Protein AF-A0AAP3UZB2-F1 (afdb_monomer_lite)

Secondary structure (DSSP, 8-state):
----------------PPP----EEEEE----TT--S-SEEEEEGGGEEEEEEEE-STT-EEEEEEETT-SS--EEEEESSHHHHHHHHHHHSTTS-SEEE-TTTEE-

Organism: NCBI:txid3031815

Foldseek 3Di:
DDDDDDDPDPPPPPDPDPPPDFQKAKEAEDDDPPDDADGIDIDGLVQWPDWDWDDDPDAKIWIFTDGPVGPGGDDIKIFRHDVLVVLVVQCSDRVRDNYDYCYVTMGD

Sequence (108 aa):
MRARLLLSGLLVAAWPGPAGAADPLLLEQALEAGTPGTSHLLLDRERISSVRVEKESGFEHRLAITFADEGKPRFTIRCIDPATTRALLDALRPGGPGVFQATGRCRF

pLDDT: mean 84.39, std 14.45, range [40.62, 96.88]

Radius of gyration: 23.04 Å; chains: 1; bounding box: 86×31×42 Å

Structure (mmCIF, N/CA/C/O backbone):
data_AF-A0AAP3UZB2-F1
#
_entry.id   AF-A0AAP3UZB2-F1
#
loop_
_atom_site.group_PDB
_atom_site.id
_atom_site.type_symbol
_atom_site.label_atom_id
_atom_site.label_alt_id
_atom_site.label_comp_id
_atom_site.label_asym_id
_atom_site.label_entity_id
_atom_site.label_seq_id
_atom_site.pdbx_PDB_ins_code
_atom_site.Cartn_x
_atom_site.Cartn_y
_atom_site.Cartn_z
_atom_site.occupancy
_atom_site.B_iso_or_equiv
_atom_site.auth_seq_id
_atom_site.auth_comp_id
_atom_site.auth_asym_id
_atom_site.auth_atom_id
_atom_site.pdbx_PDB_model_num
ATOM 1 N N . MET A 1 1 ? -67.028 -17.045 32.441 1.00 40.62 1 MET A N 1
ATOM 2 C CA . MET A 1 1 ? -66.425 -17.855 31.356 1.00 40.62 1 MET A CA 1
ATOM 3 C C . MET A 1 1 ? -65.537 -16.925 30.533 1.00 40.62 1 MET A C 1
ATOM 5 O O . MET A 1 1 ? -66.051 -15.998 29.939 1.00 40.62 1 MET A O 1
ATOM 9 N N . ARG A 1 2 ? -64.232 -16.857 30.830 1.00 52.38 2 ARG A N 1
ATOM 10 C CA . ARG A 1 2 ? -63.132 -17.411 30.011 1.00 52.38 2 ARG A CA 1
ATOM 11 C C . ARG A 1 2 ? -63.279 -17.151 28.503 1.00 52.38 2 ARG A C 1
ATOM 13 O O . ARG A 1 2 ? -63.936 -17.926 27.828 1.00 52.38 2 ARG A O 1
ATOM 20 N N . ALA A 1 3 ? -62.540 -16.168 27.994 1.00 45.75 3 ALA A N 1
ATOM 21 C CA . ALA A 1 3 ? -61.959 -16.221 26.653 1.00 45.75 3 ALA A CA 1
ATOM 22 C C . ALA A 1 3 ? -60.641 -15.427 26.653 1.00 45.75 3 ALA A C 1
ATOM 24 O O . ALA A 1 3 ? -60.610 -14.216 26.470 1.00 45.75 3 ALA A O 1
ATOM 25 N N . ARG A 1 4 ? -59.545 -16.137 26.954 1.00 59.91 4 ARG A N 1
ATOM 26 C CA . ARG A 1 4 ? -58.168 -15.705 26.685 1.00 59.91 4 ARG A CA 1
ATOM 27 C C . ARG A 1 4 ? -57.986 -15.715 25.166 1.00 59.91 4 ARG A C 1
ATOM 29 O O . ARG A 1 4 ? -58.011 -16.796 24.588 1.00 59.91 4 ARG A O 1
ATOM 36 N N . LEU A 1 5 ? -57.770 -14.562 24.540 1.00 55.84 5 LEU A N 1
ATOM 37 C CA . LEU A 1 5 ? -57.311 -14.485 23.152 1.00 55.84 5 LEU A CA 1
ATOM 38 C C . LEU A 1 5 ? -55.853 -14.014 23.128 1.00 55.84 5 LEU A C 1
ATOM 40 O O . LEU A 1 5 ? -55.525 -12.843 23.263 1.00 55.84 5 LEU A O 1
ATOM 44 N N . LEU A 1 6 ? -55.028 -15.058 23.105 1.00 58.09 6 LEU A N 1
ATOM 45 C CA . LEU A 1 6 ? -53.647 -15.234 22.664 1.00 58.09 6 LEU A CA 1
ATOM 46 C C . LEU A 1 6 ? -52.899 -13.995 22.137 1.00 58.09 6 LEU A C 1
ATOM 48 O O . LEU A 1 6 ? -53.204 -13.453 21.076 1.00 58.09 6 LEU A O 1
ATOM 52 N N . LEU A 1 7 ? -51.817 -13.667 22.855 1.00 56.44 7 LEU A N 1
ATOM 53 C CA . LEU A 1 7 ? -50.671 -12.906 22.367 1.00 56.44 7 LEU A CA 1
ATOM 54 C C . LEU A 1 7 ? -50.179 -13.499 21.039 1.00 56.44 7 LEU A C 1
ATOM 56 O O . LEU A 1 7 ? -49.617 -14.594 21.013 1.00 56.44 7 LEU A O 1
ATOM 60 N N . SER A 1 8 ? -50.336 -12.749 19.953 1.00 56.56 8 SER A N 1
ATOM 61 C CA . SER A 1 8 ? -49.620 -13.004 18.703 1.00 56.56 8 SER A CA 1
ATOM 62 C C . SER A 1 8 ? -48.259 -12.319 18.801 1.00 56.56 8 SER A C 1
ATOM 64 O O . SER A 1 8 ? -48.113 -11.141 18.484 1.00 56.56 8 SER A O 1
ATOM 66 N N . GLY A 1 9 ? -47.279 -13.042 19.345 1.00 55.09 9 GLY A N 1
ATOM 67 C CA . GLY A 1 9 ? -45.890 -12.602 19.401 1.00 55.09 9 GLY A CA 1
ATOM 68 C C . GLY A 1 9 ? -45.306 -12.527 17.994 1.00 55.09 9 GLY A C 1
ATOM 69 O O . GLY A 1 9 ? -45.012 -13.554 17.388 1.00 55.09 9 GLY A O 1
ATOM 70 N N . LEU A 1 10 ? -45.134 -11.309 17.482 1.00 63.50 10 LEU A N 1
ATOM 71 C CA . LEU A 1 10 ? -44.338 -11.047 16.289 1.00 63.50 10 LEU A CA 1
ATOM 72 C C . LEU A 1 10 ? -42.858 -11.188 16.681 1.00 63.50 10 LEU A C 1
ATOM 74 O O . LEU A 1 10 ? -42.221 -10.243 17.143 1.00 63.50 10 LEU A O 1
ATOM 78 N N . LEU A 1 11 ? -42.315 -12.398 16.550 1.00 62.56 11 LEU A N 1
ATOM 79 C CA . LEU A 1 11 ? -40.872 -12.622 16.552 1.00 62.56 11 LEU A CA 1
ATOM 80 C C . LEU A 1 11 ? -40.320 -12.022 15.256 1.00 62.56 11 LEU A C 1
ATOM 82 O O . LEU A 1 11 ? -40.237 -12.691 14.229 1.00 62.56 11 LEU A O 1
ATOM 86 N N . VAL A 1 12 ? -39.977 -10.734 15.302 1.00 64.12 12 VAL A N 1
ATOM 87 C CA . VAL A 1 12 ? -39.073 -10.129 14.324 1.00 64.12 12 VAL A CA 1
ATOM 88 C C . VAL A 1 12 ? -37.740 -10.836 14.525 1.00 64.12 12 VAL A C 1
ATOM 90 O O . VAL A 1 12 ? -36.986 -10.522 15.444 1.00 64.12 12 VAL A O 1
ATOM 93 N N . ALA A 1 13 ? -37.505 -11.869 13.720 1.00 62.19 13 ALA A N 1
ATOM 94 C CA . ALA A 1 13 ? -36.210 -12.501 13.612 1.00 62.19 13 ALA A CA 1
ATOM 95 C C . ALA A 1 13 ? -35.218 -11.397 13.243 1.00 62.19 13 ALA A C 1
ATOM 97 O O . ALA A 1 13 ? -35.259 -10.857 12.138 1.00 62.19 13 ALA A O 1
ATOM 98 N N . ALA A 1 14 ? -34.377 -11.014 14.201 1.00 63.53 14 ALA A N 1
ATOM 99 C CA . ALA A 1 14 ? -33.203 -10.212 13.935 1.00 63.53 14 ALA A CA 1
ATOM 100 C C . ALA A 1 14 ? -32.340 -11.043 12.987 1.00 63.53 14 ALA A C 1
ATOM 102 O O . ALA A 1 14 ? -31.629 -11.948 13.420 1.00 63.53 14 ALA A O 1
ATOM 103 N N . TRP A 1 15 ? -32.482 -10.810 11.680 1.00 57.09 15 TRP A N 1
ATOM 104 C CA . TRP A 1 15 ? -31.543 -11.349 10.716 1.00 57.09 15 TRP A CA 1
ATOM 105 C C . TRP A 1 15 ? -30.176 -10.807 11.126 1.00 57.09 15 TRP A C 1
ATOM 107 O O . TRP A 1 15 ? -30.020 -9.581 11.171 1.00 57.09 15 TRP A O 1
ATOM 117 N N . PRO A 1 16 ? -29.200 -11.668 11.468 1.00 60.09 16 PRO A N 1
ATOM 118 C CA . PRO A 1 16 ? -27.831 -11.207 11.527 1.00 60.09 16 PRO A CA 1
ATOM 119 C C . PRO A 1 16 ? -27.538 -10.704 10.116 1.00 60.09 16 PRO A C 1
ATOM 121 O O . PRO A 1 16 ? -27.533 -11.483 9.160 1.00 60.09 16 PRO A O 1
ATOM 124 N N . GLY A 1 17 ? -27.420 -9.382 9.970 1.00 58.44 17 GLY A N 1
ATOM 125 C CA . GLY A 1 17 ? -26.966 -8.783 8.723 1.00 58.44 17 GLY A CA 1
ATOM 126 C C . GLY A 1 17 ? -25.671 -9.474 8.297 1.00 58.44 17 GLY A C 1
ATOM 127 O O . GLY A 1 17 ? -24.959 -9.993 9.164 1.00 58.44 17 GLY A O 1
ATOM 128 N N . PRO A 1 18 ? -25.380 -9.542 6.988 1.00 57.84 18 PRO A N 1
ATOM 129 C CA . PRO A 1 18 ? -24.174 -10.198 6.514 1.00 57.84 18 PRO A CA 1
ATOM 130 C C . PRO A 1 18 ? -22.990 -9.625 7.292 1.00 57.84 18 PRO A C 1
ATOM 132 O O . PRO A 1 18 ? -22.741 -8.421 7.248 1.00 57.84 18 PRO A O 1
ATOM 135 N N . ALA A 1 19 ? -22.308 -10.481 8.058 1.00 60.84 19 ALA A N 1
ATOM 136 C CA . ALA A 1 19 ? -20.973 -10.159 8.524 1.00 60.84 19 ALA A CA 1
ATOM 137 C C . ALA A 1 19 ? -20.185 -9.783 7.264 1.00 60.84 19 ALA A C 1
ATOM 139 O O . ALA A 1 19 ? -20.240 -10.541 6.290 1.00 60.84 19 ALA A O 1
ATOM 140 N N . GLY A 1 20 ? -19.581 -8.589 7.248 1.00 60.19 20 GLY A N 1
ATOM 141 C CA . GLY A 1 20 ? -18.793 -8.105 6.115 1.00 60.19 20 GLY A CA 1
ATOM 142 C C . GLY A 1 20 ? -17.903 -9.233 5.608 1.00 60.19 20 GLY A C 1
ATOM 143 O O . GLY A 1 20 ? -17.255 -9.923 6.400 1.00 60.19 20 GLY A O 1
ATOM 144 N N . ALA A 1 21 ? -17.998 -9.537 4.314 1.00 67.31 21 ALA A N 1
ATOM 145 C CA . ALA A 1 21 ? -17.146 -10.560 3.741 1.00 67.31 21 ALA A CA 1
ATOM 146 C C . ALA A 1 21 ? -15.708 -10.065 3.891 1.00 67.31 21 ALA A C 1
ATOM 148 O O . ALA A 1 21 ? -15.415 -8.957 3.452 1.00 67.31 21 ALA A O 1
ATOM 149 N N . ALA A 1 22 ? -14.843 -10.878 4.504 1.00 80.88 22 ALA A N 1
ATOM 150 C CA . ALA A 1 22 ? -13.438 -10.530 4.662 1.00 80.88 22 ALA A CA 1
ATOM 151 C C . ALA A 1 22 ? -12.880 -10.029 3.321 1.00 80.88 22 ALA A C 1
ATOM 153 O O . ALA A 1 22 ? -13.010 -10.722 2.308 1.00 80.88 22 ALA A O 1
ATOM 154 N N . ASP A 1 23 ? -12.273 -8.840 3.327 1.00 90.44 23 ASP A N 1
ATOM 155 C CA . ASP A 1 23 ? -11.792 -8.160 2.120 1.00 90.44 23 ASP A CA 1
ATOM 156 C C . ASP A 1 23 ? -10.253 -8.098 2.100 1.00 90.44 23 ASP A C 1
ATOM 158 O O . ASP A 1 23 ? -9.651 -7.021 2.213 1.00 90.44 23 ASP A O 1
ATOM 162 N N . PRO A 1 24 ? -9.562 -9.254 2.007 1.00 94.38 24 PRO A N 1
ATOM 163 C CA . PRO A 1 24 ? -8.112 -9.280 2.045 1.00 94.38 24 PRO A CA 1
ATOM 164 C C . PRO A 1 24 ? -7.519 -8.610 0.802 1.00 94.38 24 PRO A C 1
ATOM 166 O O . PRO A 1 24 ? -8.059 -8.691 -0.305 1.00 94.38 24 PRO A O 1
ATOM 169 N N . LEU A 1 25 ? -6.373 -7.967 0.990 1.00 95.94 25 LEU A N 1
ATOM 170 C CA . LEU A 1 25 ? -5.467 -7.530 -0.064 1.00 95.94 25 LEU A CA 1
ATOM 171 C C . LEU A 1 25 ? -4.116 -8.202 0.158 1.00 95.94 25 LEU A C 1
ATOM 173 O O . LEU A 1 25 ? -3.471 -7.988 1.183 1.00 95.94 25 LEU A O 1
ATOM 177 N N . LEU A 1 26 ? -3.671 -8.977 -0.822 1.00 96.12 26 LEU A N 1
ATOM 178 C CA . LEU A 1 26 ? -2.337 -9.555 -0.856 1.00 96.12 26 LEU A CA 1
ATOM 179 C C . LEU A 1 26 ? -1.412 -8.668 -1.693 1.00 96.12 26 LEU A C 1
ATOM 181 O O . LEU A 1 26 ? -1.604 -8.514 -2.898 1.00 96.12 26 LEU A O 1
ATOM 185 N N . LEU A 1 27 ? -0.395 -8.091 -1.065 1.00 95.56 27 LEU A N 1
ATOM 186 C CA . LEU A 1 27 ? 0.713 -7.454 -1.765 1.00 95.56 27 LEU A CA 1
ATOM 187 C C . LEU A 1 27 ? 1.819 -8.478 -1.957 1.00 95.56 27 LEU A C 1
ATOM 189 O O . LEU A 1 27 ? 2.257 -9.085 -0.983 1.00 95.56 27 LEU A O 1
ATOM 193 N N . GLU A 1 28 ? 2.298 -8.632 -3.185 1.00 95.19 28 GLU A N 1
ATOM 194 C CA . GLU A 1 28 ? 3.359 -9.584 -3.520 1.00 95.19 28 GLU A CA 1
ATOM 195 C C . GLU A 1 28 ? 4.521 -8.869 -4.197 1.00 95.19 28 GLU A C 1
ATOM 197 O O . GLU A 1 28 ? 4.328 -7.996 -5.044 1.00 95.19 28 GLU A O 1
ATOM 202 N N . GLN A 1 29 ? 5.743 -9.245 -3.841 1.00 93.25 29 GLN A N 1
ATOM 203 C CA . GLN A 1 29 ? 6.947 -8.827 -4.541 1.00 93.25 29 GLN A CA 1
ATOM 204 C C . GLN A 1 29 ? 7.923 -9.994 -4.677 1.00 93.25 29 GLN A C 1
ATOM 206 O O . GLN A 1 29 ? 8.125 -10.783 -3.752 1.00 93.25 29 GLN A O 1
ATOM 211 N N . ALA A 1 30 ? 8.569 -10.083 -5.836 1.00 90.25 30 ALA A N 1
ATOM 212 C CA . ALA A 1 30 ? 9.711 -10.959 -6.014 1.00 90.25 30 ALA A CA 1
ATOM 213 C C . ALA A 1 30 ? 10.921 -10.364 -5.285 1.00 90.25 30 ALA A C 1
ATOM 215 O O . ALA A 1 30 ? 11.242 -9.187 -5.457 1.00 90.25 30 ALA A O 1
ATOM 216 N N . LEU A 1 31 ? 11.593 -11.194 -4.491 1.00 86.94 31 LEU A N 1
ATOM 217 C CA . LEU A 1 31 ? 12.883 -10.876 -3.891 1.00 86.94 31 LEU A CA 1
ATOM 218 C C . LEU A 1 31 ? 13.969 -11.627 -4.656 1.00 86.94 31 LEU A C 1
ATOM 220 O O . LEU A 1 31 ? 13.819 -12.816 -4.945 1.00 86.94 31 LEU A O 1
ATOM 224 N N . GLU A 1 32 ? 15.063 -10.945 -4.979 1.00 85.19 32 GLU A N 1
ATOM 225 C CA . GLU A 1 32 ? 16.229 -11.607 -5.556 1.00 85.19 32 GLU A CA 1
ATOM 226 C C . GLU A 1 32 ? 16.860 -12.568 -4.541 1.00 85.19 32 GLU A C 1
ATOM 228 O O . GLU A 1 32 ? 16.803 -12.352 -3.325 1.00 85.19 32 GLU A O 1
ATOM 233 N N . ALA A 1 33 ? 17.491 -13.633 -5.039 1.00 82.75 33 ALA A N 1
ATOM 234 C CA . ALA A 1 33 ? 18.151 -14.618 -4.193 1.00 82.75 33 ALA A CA 1
ATOM 235 C C . ALA A 1 33 ? 19.197 -13.947 -3.285 1.00 82.75 33 ALA A C 1
ATOM 237 O O . ALA A 1 33 ? 20.069 -13.218 -3.750 1.00 82.75 33 ALA A O 1
ATOM 238 N N . GLY A 1 34 ? 19.102 -14.198 -1.977 1.00 82.69 34 GLY A N 1
ATOM 239 C CA . GLY A 1 34 ? 19.991 -13.597 -0.979 1.00 82.69 34 GLY A CA 1
ATOM 240 C C . GLY A 1 34 ? 19.599 -12.187 -0.526 1.00 82.69 34 GLY A C 1
ATOM 241 O O . GLY A 1 34 ? 20.260 -11.650 0.360 1.00 82.69 34 GLY A O 1
ATOM 242 N N . THR A 1 35 ? 18.522 -11.601 -1.060 1.00 81.19 35 THR A N 1
ATOM 243 C CA . THR A 1 35 ? 17.996 -10.320 -0.571 1.00 81.19 35 THR A CA 1
ATOM 244 C C . THR A 1 35 ? 17.115 -10.549 0.659 1.00 81.19 35 THR A C 1
ATOM 246 O O . THR A 1 35 ? 16.074 -11.203 0.545 1.00 81.19 35 THR A O 1
ATOM 249 N N . PRO A 1 36 ? 17.479 -10.026 1.844 1.00 80.62 36 PRO A N 1
ATOM 250 C CA . PRO A 1 36 ? 16.589 -10.052 2.995 1.00 80.62 36 PRO A CA 1
ATOM 251 C C . PRO A 1 36 ? 15.403 -9.106 2.760 1.00 80.62 36 PRO A C 1
ATOM 253 O O . PRO A 1 36 ? 15.584 -7.970 2.325 1.00 80.62 36 PRO A O 1
ATOM 256 N N . GLY A 1 37 ? 14.188 -9.553 3.075 1.00 81.25 37 GLY A N 1
ATOM 257 C CA . GLY A 1 37 ? 12.989 -8.728 2.937 1.00 81.25 37 GLY A CA 1
ATOM 258 C C . GLY A 1 37 ? 11.692 -9.514 3.085 1.00 81.25 37 GLY A C 1
ATOM 259 O O . GLY A 1 37 ? 11.699 -10.729 3.293 1.00 81.25 37 GLY A O 1
ATOM 260 N N . THR A 1 38 ? 10.574 -8.805 2.953 1.00 83.19 38 THR A N 1
ATOM 261 C CA . THR A 1 38 ? 9.226 -9.374 3.021 1.00 83.19 38 THR A CA 1
ATOM 262 C C . THR A 1 38 ? 8.698 -9.597 1.605 1.00 83.19 38 THR A C 1
ATOM 264 O O . THR A 1 38 ? 8.448 -8.639 0.881 1.00 83.19 38 THR A O 1
ATOM 267 N N . SER A 1 39 ? 8.512 -10.850 1.184 1.00 89.19 39 SER A N 1
ATOM 268 C CA . SER A 1 39 ? 8.014 -11.153 -0.170 1.00 89.19 39 SER A CA 1
ATOM 269 C C . SER A 1 39 ? 6.514 -10.917 -0.331 1.00 89.19 39 SER A C 1
ATOM 271 O O . SER A 1 39 ? 6.035 -10.721 -1.444 1.00 89.19 39 SER A O 1
ATOM 273 N N . HIS A 1 40 ? 5.761 -10.929 0.769 1.00 91.69 40 HIS A N 1
ATOM 274 C CA . HIS A 1 40 ? 4.316 -10.772 0.742 1.00 91.69 40 HIS A CA 1
ATOM 275 C C . HIS A 1 40 ? 3.785 -10.093 2.003 1.00 91.69 40 HIS A C 1
ATOM 277 O O . HIS A 1 40 ? 4.292 -10.306 3.102 1.00 91.69 40 HIS A O 1
ATOM 283 N N . LEU A 1 41 ? 2.732 -9.299 1.846 1.00 91.62 41 LEU A N 1
ATOM 284 C CA . LEU A 1 41 ? 2.023 -8.652 2.942 1.00 91.62 41 LEU A CA 1
ATOM 285 C C . LEU A 1 41 ? 0.524 -8.830 2.723 1.00 91.62 41 LEU A C 1
ATOM 287 O O . LEU A 1 41 ? -0.014 -8.389 1.712 1.00 91.62 41 LEU A O 1
ATOM 291 N N . LEU A 1 42 ? -0.144 -9.480 3.672 1.00 93.06 42 LEU A N 1
ATOM 292 C CA . LEU A 1 42 ? -1.593 -9.645 3.657 1.00 93.06 42 LEU A CA 1
ATOM 293 C C . LEU A 1 42 ? -2.225 -8.578 4.553 1.00 93.06 42 LEU A C 1
ATOM 295 O O . LEU A 1 42 ? -1.941 -8.522 5.750 1.00 93.06 42 LEU A O 1
ATOM 299 N N . LEU A 1 43 ? -3.070 -7.732 3.971 1.00 92.38 43 LEU A N 1
ATOM 300 C CA . LEU A 1 43 ? -3.798 -6.675 4.665 1.00 92.38 43 LEU A CA 1
ATOM 301 C C . LEU A 1 43 ? -5.285 -7.005 4.700 1.00 92.38 43 LEU A C 1
ATOM 303 O O . LEU A 1 43 ? -5.862 -7.398 3.690 1.00 92.38 43 LEU A O 1
ATOM 307 N N . ASP A 1 44 ? -5.914 -6.784 5.845 1.00 92.06 44 ASP A N 1
ATOM 308 C CA . ASP A 1 44 ? -7.369 -6.757 5.954 1.00 92.06 44 ASP A CA 1
ATOM 309 C C . ASP A 1 44 ? -7.856 -5.327 5.690 1.00 92.06 44 ASP A C 1
ATOM 311 O O . ASP A 1 44 ? -7.602 -4.424 6.497 1.00 92.06 44 ASP A O 1
ATOM 315 N N . ARG A 1 45 ? -8.508 -5.099 4.541 1.00 93.50 45 ARG A N 1
ATOM 316 C CA . ARG A 1 45 ? -8.932 -3.751 4.132 1.00 93.50 45 ARG A CA 1
ATOM 317 C C . ARG A 1 45 ? -10.048 -3.193 4.995 1.00 93.50 45 ARG A C 1
ATOM 319 O O . ARG A 1 45 ? -10.072 -1.983 5.209 1.00 93.50 45 ARG A O 1
ATOM 326 N N . GLU A 1 46 ? -10.913 -4.041 5.547 1.00 91.81 46 GLU A N 1
ATOM 327 C CA . GLU A 1 46 ? -12.011 -3.588 6.409 1.00 91.81 46 GLU A CA 1
ATOM 328 C C . GLU A 1 46 ? -11.495 -2.961 7.708 1.00 91.81 46 GLU A C 1
ATOM 330 O O . GLU A 1 46 ? -12.161 -2.128 8.324 1.00 91.81 46 GLU A O 1
ATOM 335 N N . ARG A 1 47 ? -10.272 -3.317 8.108 1.00 90.81 47 ARG A N 1
ATOM 336 C CA . ARG A 1 47 ? -9.632 -2.777 9.305 1.00 90.81 47 ARG A CA 1
ATOM 337 C C . ARG A 1 47 ? -8.862 -1.490 9.054 1.00 90.81 47 ARG A C 1
ATOM 339 O O . ARG A 1 47 ? -8.433 -0.872 10.026 1.00 90.81 47 ARG A O 1
ATOM 346 N N . ILE A 1 48 ? -8.633 -1.080 7.807 1.00 92.69 48 ILE A N 1
ATOM 347 C CA . ILE A 1 48 ? -7.857 0.131 7.509 1.00 92.69 48 ILE A CA 1
ATOM 348 C C . ILE A 1 48 ? -8.681 1.358 7.904 1.00 92.69 48 ILE A C 1
ATOM 350 O O . ILE A 1 48 ? -9.745 1.616 7.351 1.00 92.69 48 ILE A O 1
ATOM 354 N N . SER A 1 49 ? -8.165 2.154 8.841 1.00 92.94 49 SER A N 1
ATOM 355 C CA . SER A 1 49 ? -8.802 3.407 9.257 1.00 92.94 49 SER A CA 1
ATOM 356 C C . SER A 1 49 ? -8.360 4.588 8.405 1.00 92.94 49 SER A C 1
ATOM 358 O O . SER A 1 49 ? -9.153 5.480 8.110 1.00 92.94 49 SER A O 1
ATOM 360 N N . SER A 1 50 ? -7.087 4.620 8.002 1.00 93.00 50 SER A N 1
ATOM 361 C CA . SER A 1 50 ? -6.569 5.672 7.132 1.00 93.00 50 SER A CA 1
ATOM 362 C C . SER A 1 50 ? -5.313 5.249 6.380 1.00 93.00 50 SER A C 1
ATOM 364 O O . SER A 1 50 ? -4.511 4.440 6.851 1.00 93.00 50 SER A O 1
ATOM 366 N N . VAL A 1 51 ? -5.127 5.863 5.211 1.00 95.12 51 VAL A N 1
ATOM 367 C CA . VAL A 1 51 ? -3.899 5.789 4.418 1.00 95.12 51 VAL A CA 1
ATOM 368 C C . VAL A 1 51 ? -3.436 7.214 4.153 1.00 95.12 51 VAL A C 1
ATOM 370 O O . VAL A 1 51 ? -4.160 8.007 3.550 1.00 95.12 51 VAL A O 1
ATOM 373 N N . ARG A 1 52 ? -2.232 7.558 4.610 1.00 95.12 52 ARG A N 1
ATOM 374 C CA . ARG A 1 52 ? -1.598 8.849 4.325 1.00 95.12 52 ARG A CA 1
ATOM 375 C C . ARG A 1 52 ? -0.518 8.657 3.277 1.00 95.12 52 ARG A C 1
ATOM 377 O O . ARG A 1 52 ? 0.313 7.771 3.423 1.00 95.12 52 ARG A O 1
ATOM 384 N N . VAL A 1 53 ? -0.503 9.514 2.262 1.00 95.38 53 VAL A N 1
ATOM 385 C CA . VAL A 1 53 ? 0.550 9.527 1.243 1.00 95.38 53 VAL A CA 1
ATOM 386 C C . VAL A 1 53 ? 1.398 10.772 1.413 1.00 95.38 53 VAL A C 1
ATOM 388 O O . VAL A 1 53 ? 0.882 11.888 1.428 1.00 95.38 53 VAL A O 1
ATOM 391 N N . GLU A 1 54 ? 2.701 10.574 1.520 1.00 94.56 54 GLU A N 1
ATOM 392 C CA . GLU A 1 54 ? 3.697 11.630 1.602 1.00 94.56 54 GLU A CA 1
ATOM 393 C C . GLU A 1 54 ? 4.659 11.475 0.429 1.00 94.56 54 GLU A C 1
ATOM 395 O O . GLU A 1 54 ? 5.206 10.399 0.193 1.00 94.56 54 GLU A O 1
ATOM 400 N N . LYS A 1 55 ? 4.850 12.547 -0.336 1.00 91.31 55 LYS A N 1
ATOM 401 C CA . LYS A 1 55 ? 5.864 12.569 -1.387 1.00 91.31 55 LYS A CA 1
ATOM 402 C C . LYS A 1 55 ? 7.246 12.658 -0.734 1.00 91.31 55 LYS A C 1
ATOM 404 O O . LYS A 1 55 ? 7.480 13.553 0.077 1.00 91.31 55 LYS A O 1
ATOM 409 N N . GLU A 1 56 ? 8.145 11.75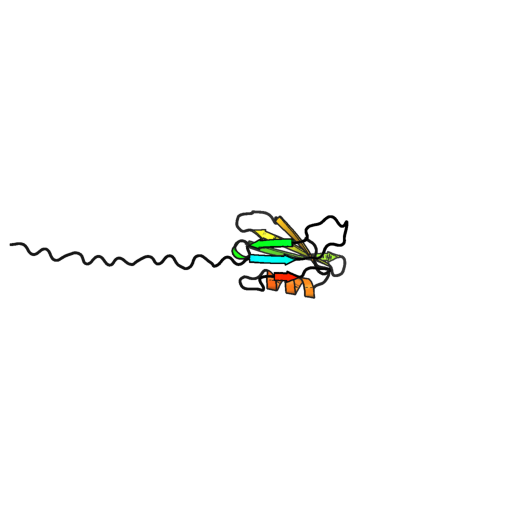1 -1.098 1.00 90.81 56 GLU A N 1
ATOM 410 C CA . GLU A 1 56 ? 9.551 11.791 -0.690 1.00 90.81 56 GLU A CA 1
ATOM 411 C C . GLU A 1 56 ? 10.402 12.506 -1.761 1.00 90.81 56 GLU A C 1
ATOM 413 O O . GLU A 1 56 ? 9.884 13.164 -2.669 1.00 90.81 56 GLU A O 1
ATOM 418 N N . SER A 1 57 ? 11.731 12.447 -1.647 1.00 82.38 57 SER A N 1
ATOM 419 C CA . SER A 1 57 ? 12.618 13.045 -2.646 1.00 82.38 57 SER A CA 1
ATOM 420 C C . SER A 1 57 ? 12.460 12.369 -4.012 1.00 82.38 57 SER A C 1
ATOM 422 O O . SER A 1 57 ? 12.379 11.147 -4.115 1.00 82.38 57 SER A O 1
ATOM 424 N N . GLY A 1 58 ? 12.465 13.170 -5.081 1.00 85.56 58 GLY A N 1
ATOM 425 C CA . GLY A 1 58 ? 12.287 12.679 -6.448 1.00 85.56 58 GLY A CA 1
ATOM 426 C C . GLY A 1 58 ? 10.837 12.288 -6.755 1.00 85.56 58 GLY A C 1
ATOM 427 O O . GLY A 1 58 ? 9.920 13.102 -6.597 1.00 85.56 58 GLY A O 1
ATOM 428 N N . PHE A 1 59 ? 10.650 11.064 -7.254 1.00 87.44 59 PHE A N 1
ATOM 429 C CA . PHE A 1 59 ? 9.348 10.504 -7.642 1.00 87.44 59 PHE A CA 1
ATOM 430 C C . PHE A 1 59 ? 8.778 9.518 -6.617 1.00 87.44 59 PHE A C 1
ATOM 432 O O . PHE A 1 59 ? 7.632 9.089 -6.767 1.00 87.44 59 PHE A O 1
ATOM 439 N N . GLU A 1 60 ? 9.540 9.194 -5.570 1.00 92.12 60 GLU A N 1
ATOM 440 C CA . GLU A 1 60 ? 9.118 8.239 -4.554 1.00 92.12 60 GLU A CA 1
ATOM 441 C C . GLU A 1 60 ? 7.993 8.802 -3.679 1.00 92.12 60 GLU A C 1
ATOM 443 O O . GLU A 1 60 ? 7.939 9.995 -3.363 1.00 92.12 60 GLU A O 1
ATOM 448 N N . HIS A 1 61 ? 7.081 7.922 -3.281 1.00 94.75 61 HIS A N 1
ATOM 449 C CA . HIS A 1 61 ? 5.996 8.230 -2.360 1.00 94.75 61 HIS A CA 1
ATOM 450 C C . HIS A 1 61 ? 5.968 7.198 -1.245 1.00 94.75 61 HIS A C 1
ATOM 452 O O . HIS A 1 61 ? 6.094 5.996 -1.480 1.00 94.75 61 HIS A O 1
ATOM 458 N N . ARG A 1 62 ? 5.747 7.677 -0.029 1.00 95.81 62 ARG A N 1
ATOM 459 C CA . ARG A 1 62 ? 5.580 6.873 1.169 1.00 95.81 62 ARG A CA 1
ATOM 460 C C . ARG A 1 62 ? 4.107 6.835 1.553 1.00 95.81 62 ARG A C 1
ATOM 462 O O . ARG A 1 62 ? 3.507 7.874 1.809 1.00 95.81 62 ARG A O 1
ATOM 469 N N . LEU A 1 63 ? 3.536 5.641 1.620 1.00 95.88 63 LEU A N 1
ATOM 470 C CA . LEU A 1 63 ? 2.189 5.383 2.105 1.00 95.88 63 LEU A CA 1
ATOM 471 C C . LEU A 1 63 ? 2.276 4.856 3.535 1.00 95.88 63 LEU A C 1
ATOM 473 O O . LEU A 1 63 ? 2.913 3.835 3.770 1.00 95.88 63 LEU A O 1
ATOM 477 N N . ALA A 1 64 ? 1.637 5.537 4.477 1.00 95.06 64 ALA A N 1
ATOM 478 C CA . ALA A 1 64 ? 1.515 5.112 5.864 1.00 95.06 64 ALA A CA 1
ATOM 479 C C . ALA A 1 64 ? 0.082 4.632 6.124 1.00 95.06 64 ALA A C 1
ATOM 481 O O . ALA A 1 64 ? -0.868 5.407 5.982 1.00 95.06 64 ALA A O 1
ATOM 482 N N . ILE A 1 65 ? -0.066 3.360 6.492 1.00 94.12 65 ILE A N 1
ATOM 483 C CA . ILE A 1 65 ? -1.353 2.698 6.731 1.00 94.12 65 ILE A CA 1
ATOM 484 C C . ILE A 1 65 ? -1.578 2.579 8.238 1.00 94.12 65 ILE A C 1
ATOM 486 O O . ILE A 1 65 ? -0.705 2.113 8.979 1.00 94.12 65 ILE A O 1
ATOM 490 N N . THR A 1 66 ? -2.759 3.003 8.680 1.00 93.50 66 THR A N 1
ATOM 491 C CA . THR A 1 66 ? -3.223 2.905 10.070 1.00 93.50 66 THR A CA 1
ATOM 492 C C . THR A 1 66 ? -4.468 2.025 10.115 1.00 93.50 66 THR A C 1
ATOM 494 O O . THR A 1 66 ? -5.353 2.181 9.272 1.00 93.50 66 THR A O 1
ATOM 497 N N . PHE A 1 67 ? -4.541 1.115 11.087 1.00 90.81 67 PHE A N 1
ATOM 498 C CA . PHE A 1 67 ? -5.707 0.259 11.316 1.00 90.81 67 PHE A CA 1
ATOM 499 C C . PHE A 1 67 ? -6.638 0.840 12.389 1.00 90.81 67 PHE A C 1
ATOM 501 O O . PHE A 1 67 ? -6.244 1.705 13.166 1.00 90.81 67 PHE A O 1
ATOM 508 N N . ALA A 1 68 ? -7.903 0.426 12.405 1.00 87.25 68 ALA A N 1
ATOM 509 C CA . ALA A 1 68 ? -8.948 0.978 13.270 1.00 87.25 68 ALA A CA 1
ATOM 510 C C . ALA A 1 68 ? -8.710 0.727 14.764 1.00 87.25 68 ALA A C 1
ATOM 512 O O . ALA A 1 68 ? -9.080 1.556 15.592 1.00 87.25 68 ALA A O 1
ATOM 513 N N . ASP A 1 69 ? -8.059 -0.379 15.111 1.00 85.62 69 ASP A N 1
ATOM 514 C CA . ASP A 1 69 ? -7.673 -0.719 16.480 1.00 85.62 69 ASP A CA 1
ATOM 515 C C . ASP A 1 69 ? -6.319 -0.121 16.896 1.00 85.62 69 ASP A C 1
ATOM 517 O O . ASP A 1 69 ? -5.860 -0.324 18.021 1.00 85.62 69 ASP A O 1
ATOM 521 N N . GLU A 1 70 ? -5.679 0.650 16.013 1.00 74.38 70 GLU A N 1
ATOM 522 C CA . GLU A 1 70 ? -4.324 1.152 16.200 1.00 74.38 70 GLU A CA 1
ATOM 523 C C . GLU A 1 70 ? -4.278 2.686 16.113 1.00 74.38 70 GLU A C 1
ATOM 525 O O . GLU A 1 70 ? -4.668 3.304 15.131 1.00 74.38 70 GLU A O 1
ATOM 530 N N . GLY A 1 71 ? -3.748 3.340 17.151 1.00 63.09 71 GLY A N 1
ATOM 531 C CA . GLY A 1 71 ? -3.648 4.808 17.198 1.00 63.09 71 GLY A CA 1
ATOM 532 C C . GLY A 1 71 ? -2.468 5.412 16.421 1.00 63.09 71 GLY A C 1
ATOM 533 O O . GLY A 1 71 ? -2.249 6.621 16.49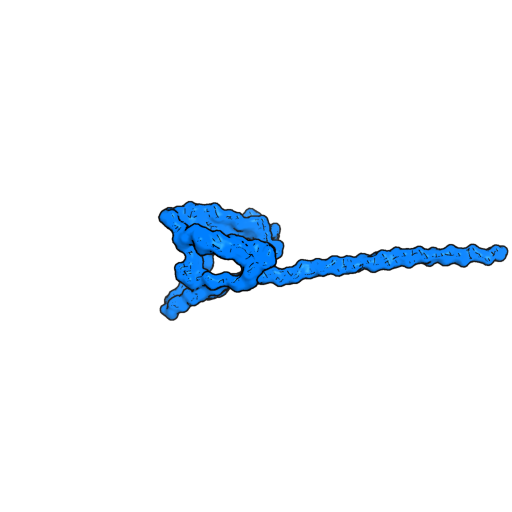9 1.00 63.09 71 GLY A O 1
ATOM 534 N N . LYS A 1 72 ? -1.648 4.598 15.741 1.00 71.56 72 LYS A N 1
ATOM 535 C CA . LYS A 1 72 ? -0.448 5.032 14.999 1.00 71.56 72 LYS A CA 1
ATOM 536 C C . LYS A 1 72 ? -0.280 4.203 13.720 1.00 71.56 72 LYS A 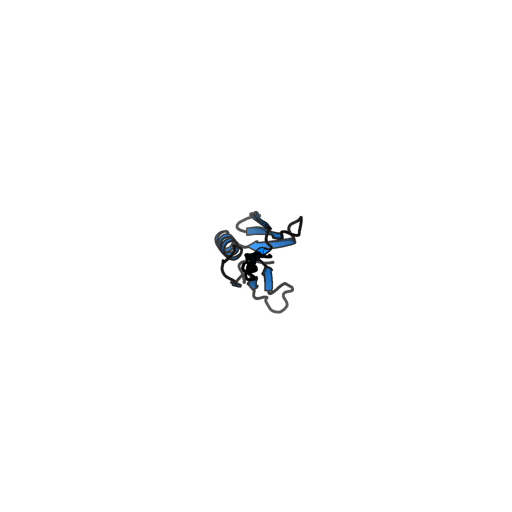C 1
ATOM 538 O O . LYS A 1 72 ? -0.640 3.028 13.744 1.00 71.56 72 LYS A O 1
ATOM 543 N N . PRO A 1 73 ? 0.318 4.762 12.649 1.00 70.69 73 PRO A N 1
ATOM 544 C CA . PRO A 1 73 ? 0.595 3.997 11.439 1.00 70.69 73 PRO A CA 1
ATOM 545 C C . PRO A 1 73 ? 1.513 2.817 11.745 1.00 70.69 73 PRO A C 1
ATOM 547 O O . PRO A 1 73 ? 2.541 2.997 12.405 1.00 70.69 73 PRO A O 1
ATOM 550 N N . ARG A 1 74 ? 1.163 1.627 11.253 1.00 76.88 74 ARG A N 1
ATOM 551 C CA . ARG A 1 74 ? 1.970 0.416 11.459 1.00 76.88 74 ARG A CA 1
ATOM 552 C C . ARG A 1 74 ? 2.716 -0.055 10.237 1.00 76.88 74 ARG A C 1
ATOM 554 O O . ARG A 1 74 ? 3.787 -0.634 10.382 1.00 76.88 74 ARG A O 1
ATOM 561 N N . PHE A 1 75 ? 2.191 0.230 9.054 1.00 86.00 75 PHE A N 1
ATOM 562 C CA . PHE A 1 75 ? 2.799 -0.232 7.818 1.00 86.00 75 PHE A CA 1
ATOM 563 C C . PHE A 1 75 ? 3.146 0.950 6.944 1.00 86.00 75 PHE A C 1
ATOM 565 O O . PHE A 1 75 ? 2.343 1.861 6.742 1.00 86.00 75 PHE A O 1
ATOM 572 N N . THR A 1 76 ? 4.380 0.934 6.461 1.00 91.00 76 THR A N 1
ATOM 573 C CA . THR A 1 76 ? 4.890 1.938 5.546 1.00 91.00 76 THR A CA 1
ATOM 574 C C . THR A 1 76 ? 5.262 1.247 4.254 1.00 91.00 76 THR A C 1
ATOM 576 O O . THR A 1 76 ? 6.120 0.374 4.253 1.00 91.00 76 THR A O 1
ATOM 579 N N . ILE A 1 77 ? 4.644 1.665 3.159 1.00 93.88 77 ILE A N 1
ATOM 580 C CA . ILE A 1 77 ? 4.947 1.171 1.821 1.00 93.88 77 ILE A CA 1
ATOM 581 C C . ILE A 1 77 ? 5.585 2.317 1.052 1.00 93.88 77 ILE A C 1
ATOM 583 O O . ILE A 1 77 ? 5.046 3.421 1.031 1.00 93.88 77 ILE A O 1
ATOM 587 N N . ARG A 1 78 ? 6.733 2.088 0.421 1.00 94.44 78 ARG A N 1
ATOM 588 C CA . ARG A 1 78 ? 7.353 3.081 -0.465 1.00 94.44 78 ARG A CA 1
ATOM 589 C C . ARG A 1 78 ? 7.178 2.647 -1.902 1.00 94.44 78 ARG A C 1
ATOM 591 O O . ARG A 1 78 ? 7.558 1.530 -2.233 1.00 94.44 78 ARG A O 1
ATOM 598 N N . CYS A 1 79 ? 6.649 3.521 -2.742 1.00 95.19 79 CYS A N 1
ATOM 599 C CA . CYS A 1 79 ? 6.456 3.274 -4.164 1.00 95.19 79 CYS A CA 1
ATOM 600 C C . CYS A 1 79 ? 7.296 4.244 -4.993 1.00 95.19 79 CYS A C 1
ATOM 602 O O . CYS A 1 79 ? 7.468 5.402 -4.614 1.00 95.19 79 CYS A O 1
ATOM 604 N N . ILE A 1 80 ? 7.816 3.765 -6.121 1.00 94.81 80 ILE A N 1
ATOM 605 C CA . ILE A 1 80 ? 8.839 4.477 -6.904 1.00 94.81 80 ILE A CA 1
ATOM 606 C C . ILE A 1 80 ? 8.297 5.667 -7.704 1.00 94.81 80 ILE A C 1
ATOM 608 O O . ILE A 1 80 ? 9.063 6.540 -8.107 1.00 94.81 80 ILE A O 1
ATOM 612 N N . ASP A 1 81 ? 6.985 5.700 -7.954 1.00 93.50 81 ASP A N 1
ATOM 613 C CA . ASP A 1 81 ? 6.367 6.686 -8.834 1.00 93.50 81 ASP A CA 1
ATOM 614 C C . ASP A 1 81 ? 4.884 6.973 -8.483 1.00 93.50 81 ASP A C 1
ATOM 616 O O . ASP A 1 81 ? 4.222 6.184 -7.788 1.00 93.50 81 ASP A O 1
ATOM 620 N N . PRO A 1 82 ? 4.319 8.097 -8.972 1.00 93.88 82 PRO A N 1
ATOM 621 C CA . PRO A 1 82 ? 2.928 8.470 -8.707 1.00 93.88 82 PRO A CA 1
ATOM 622 C C . PRO A 1 82 ? 1.874 7.520 -9.294 1.00 93.88 82 PRO A C 1
ATOM 624 O O . PRO A 1 82 ? 0.796 7.381 -8.716 1.00 93.88 82 PRO A O 1
ATOM 627 N N . ALA A 1 83 ? 2.126 6.900 -10.449 1.00 95.62 83 ALA A N 1
ATOM 628 C CA . ALA A 1 83 ? 1.168 6.004 -11.097 1.00 95.62 83 ALA A CA 1
ATOM 629 C C . ALA A 1 83 ? 1.037 4.696 -10.310 1.00 95.62 83 ALA A C 1
ATOM 631 O O . ALA A 1 83 ? -0.074 4.252 -10.023 1.00 95.62 83 ALA A O 1
ATOM 632 N N . THR A 1 84 ? 2.163 4.137 -9.871 1.00 95.62 84 THR A N 1
ATOM 633 C CA . THR A 1 84 ? 2.193 3.000 -8.951 1.00 95.62 84 THR A CA 1
ATOM 634 C C . THR A 1 84 ? 1.509 3.330 -7.627 1.00 95.62 84 THR A C 1
ATOM 636 O O . THR A 1 84 ? 0.700 2.538 -7.147 1.00 95.62 84 THR A O 1
ATOM 639 N N . THR A 1 85 ? 1.764 4.515 -7.070 1.00 96.12 85 THR A N 1
ATOM 640 C CA . THR A 1 85 ? 1.121 4.968 -5.826 1.00 96.12 85 THR A CA 1
ATOM 641 C C . THR A 1 85 ? -0.402 5.015 -5.954 1.00 96.12 85 THR A C 1
ATOM 643 O O . THR A 1 85 ? -1.108 4.537 -5.069 1.00 96.12 85 THR A O 1
ATOM 646 N N . ARG A 1 86 ? -0.927 5.542 -7.068 1.00 96.25 86 ARG A N 1
ATOM 647 C CA . ARG A 1 86 ? -2.375 5.560 -7.342 1.00 96.25 86 ARG A CA 1
ATOM 648 C C . ARG A 1 86 ? -2.950 4.154 -7.470 1.00 96.25 86 ARG A C 1
ATOM 650 O O . ARG A 1 86 ? -3.955 3.868 -6.836 1.00 96.25 86 ARG A O 1
ATOM 657 N N . ALA A 1 87 ? -2.279 3.274 -8.212 1.00 96.69 87 ALA A N 1
ATOM 658 C CA . ALA A 1 87 ? -2.721 1.891 -8.366 1.00 96.69 87 ALA A CA 1
ATOM 659 C C . ALA A 1 87 ? -2.777 1.147 -7.019 1.00 96.69 87 ALA A C 1
ATOM 661 O O . ALA A 1 87 ? -3.707 0.383 -6.775 1.00 96.69 87 ALA A O 1
ATOM 662 N N . LEU A 1 88 ? -1.814 1.397 -6.126 1.00 96.88 88 LEU A N 1
ATOM 663 C CA . LEU A 1 88 ? -1.838 0.837 -4.777 1.00 96.88 88 LEU A CA 1
ATOM 664 C 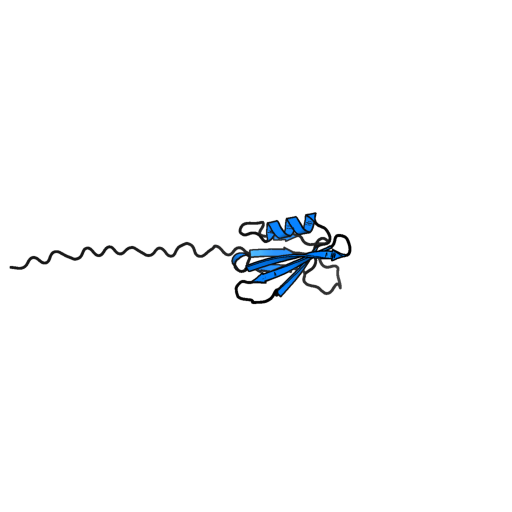C . LEU A 1 88 ? -2.981 1.423 -3.933 1.00 96.88 88 LEU A C 1
ATOM 666 O O . LEU A 1 88 ? -3.655 0.679 -3.227 1.00 96.88 88 LEU A O 1
ATOM 670 N N . LEU A 1 89 ? -3.244 2.731 -4.020 1.00 96.62 89 LEU A N 1
ATOM 671 C CA . LEU A 1 89 ? -4.404 3.337 -3.353 1.00 96.62 89 LEU A CA 1
ATOM 672 C C . LEU A 1 89 ? -5.726 2.735 -3.839 1.00 96.62 89 LEU A C 1
ATOM 674 O O . LEU A 1 89 ? -6.618 2.516 -3.027 1.00 96.62 89 LEU A O 1
ATOM 678 N N . ASP A 1 90 ? -5.848 2.451 -5.136 1.00 96.62 90 ASP A N 1
ATOM 679 C CA . ASP A 1 90 ? -7.032 1.802 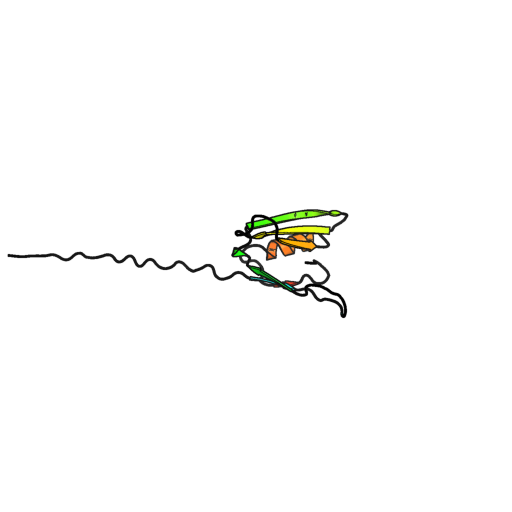-5.698 1.00 96.62 90 ASP A CA 1
ATOM 680 C C . ASP A 1 90 ? -7.183 0.360 -5.188 1.00 96.62 90 ASP A C 1
ATOM 682 O O . ASP A 1 90 ? -8.297 -0.060 -4.881 1.00 96.62 90 ASP A O 1
ATOM 686 N N . ALA A 1 91 ? -6.077 -0.373 -5.021 1.00 96.75 91 ALA A N 1
ATOM 687 C CA . ALA A 1 91 ? -6.078 -1.702 -4.405 1.00 96.75 91 ALA A CA 1
ATOM 688 C C . ALA A 1 91 ? -6.472 -1.675 -2.920 1.00 96.75 91 ALA A C 1
ATOM 690 O O . ALA A 1 91 ? -7.181 -2.561 -2.456 1.00 96.75 91 ALA A O 1
ATOM 691 N N . LEU A 1 92 ? -6.061 -0.641 -2.181 1.00 95.81 92 LEU A N 1
ATOM 692 C CA . LEU A 1 92 ? -6.377 -0.474 -0.758 1.00 95.81 92 LEU A CA 1
ATOM 693 C C . LEU A 1 92 ? -7.837 -0.079 -0.490 1.00 95.81 92 LEU A C 1
ATOM 695 O O . LEU A 1 92 ? -8.278 -0.154 0.656 1.00 95.81 92 LEU A O 1
ATOM 699 N N . ARG A 1 93 ? -8.595 0.354 -1.506 1.00 93.94 93 ARG A N 1
ATOM 700 C CA . ARG A 1 93 ? -10.017 0.680 -1.334 1.00 93.94 93 ARG A CA 1
ATOM 701 C C . ARG A 1 93 ? -10.842 -0.585 -1.054 1.00 93.94 93 ARG A C 1
ATOM 703 O O . ARG A 1 93 ? -10.538 -1.639 -1.625 1.00 93.94 93 ARG A O 1
ATOM 710 N N . PRO A 1 94 ? -11.917 -0.477 -0.250 1.00 91.62 94 PRO A N 1
ATOM 711 C CA . PRO A 1 94 ? -12.884 -1.560 -0.095 1.00 91.62 94 PRO A CA 1
ATOM 712 C C . PRO A 1 94 ? -13.391 -2.041 -1.459 1.00 91.62 94 PRO A C 1
ATOM 714 O O . PRO A 1 94 ? -13.765 -1.221 -2.304 1.00 91.62 94 PRO A O 1
ATOM 717 N N . GLY A 1 95 ? -13.355 -3.352 -1.697 1.00 90.38 95 GLY A N 1
ATOM 718 C CA . GLY A 1 95 ? -13.773 -3.962 -2.965 1.00 90.38 95 GLY A CA 1
ATOM 719 C C . GLY A 1 95 ? -12.840 -3.714 -4.161 1.00 90.38 95 GLY A C 1
ATOM 720 O O . GLY A 1 95 ? -13.173 -4.090 -5.284 1.00 90.38 95 GLY A O 1
ATOM 721 N N . GLY A 1 96 ? -11.672 -3.096 -3.954 1.00 93.12 96 GLY A N 1
ATOM 722 C CA . GLY A 1 96 ? -10.573 -3.078 -4.925 1.00 93.12 96 GLY A CA 1
ATOM 723 C C . GLY A 1 96 ? -9.992 -4.476 -5.221 1.00 93.12 96 GLY A C 1
ATOM 724 O O . GLY A 1 96 ? -10.434 -5.470 -4.639 1.00 93.12 96 GLY A O 1
ATOM 725 N N . PRO A 1 97 ? -8.993 -4.582 -6.116 1.00 95.19 97 PRO A N 1
ATOM 726 C CA . PRO A 1 97 ? -8.312 -5.845 -6.404 1.00 95.19 97 PRO A CA 1
ATOM 727 C C . PRO A 1 97 ? -7.780 -6.547 -5.146 1.00 95.19 97 PRO A C 1
ATOM 729 O O . PRO A 1 97 ? -7.113 -5.922 -4.331 1.00 95.19 97 PRO A O 1
ATOM 732 N N . GLY A 1 98 ? -8.005 -7.859 -5.027 1.00 94.94 98 GLY A N 1
ATOM 733 C CA . GLY A 1 98 ? -7.519 -8.654 -3.889 1.00 94.94 98 GLY A CA 1
ATOM 734 C C . GLY A 1 98 ? -6.025 -8.993 -3.932 1.00 94.94 98 GLY A C 1
ATOM 735 O O . GLY A 1 98 ? -5.485 -9.493 -2.950 1.00 94.94 98 GLY A O 1
ATOM 736 N N . VAL A 1 99 ? -5.345 -8.726 -5.052 1.00 95.88 99 VAL A N 1
ATOM 737 C CA . VAL A 1 99 ? -3.901 -8.947 -5.219 1.00 95.88 99 VAL A CA 1
ATOM 738 C C . VAL A 1 99 ? -3.271 -7.729 -5.890 1.00 95.88 99 VAL A C 1
ATOM 740 O O . VAL A 1 99 ? -3.786 -7.231 -6.894 1.00 95.88 99 VAL A O 1
ATOM 743 N N . PHE A 1 100 ? -2.133 -7.274 -5.368 1.00 96.62 100 PHE A N 1
ATOM 744 C CA . PHE A 1 100 ? -1.321 -6.209 -5.947 1.00 96.62 100 PHE A CA 1
ATOM 745 C C . PHE A 1 100 ? 0.129 -6.667 -6.128 1.00 96.62 100 PHE A C 1
ATOM 747 O O . PHE A 1 100 ? 0.845 -6.922 -5.160 1.00 96.62 100 PHE A O 1
ATOM 754 N N . GLN A 1 101 ? 0.580 -6.712 -7.383 1.00 95.38 101 GLN A N 1
ATOM 755 C CA . GLN A 1 101 ? 1.972 -7.010 -7.719 1.00 95.38 101 GLN A CA 1
ATOM 756 C C . GLN A 1 101 ? 2.845 -5.761 -7.555 1.00 95.38 101 GLN A C 1
ATOM 758 O O . GLN A 1 101 ? 2.768 -4.808 -8.342 1.00 95.38 101 GLN A O 1
ATOM 763 N N . ALA A 1 102 ? 3.680 -5.787 -6.520 1.00 93.69 102 ALA A N 1
ATOM 764 C CA . ALA A 1 102 ? 4.572 -4.718 -6.091 1.00 93.69 102 ALA A CA 1
ATOM 765 C C . ALA A 1 102 ? 6.017 -4.875 -6.594 1.00 93.69 102 ALA A C 1
ATOM 767 O O . ALA A 1 102 ? 6.789 -3.928 -6.451 1.00 93.69 102 ALA A O 1
ATOM 768 N N . THR A 1 103 ? 6.390 -6.009 -7.201 1.00 93.94 103 THR A N 1
ATOM 769 C CA . THR A 1 103 ? 7.752 -6.265 -7.713 1.00 93.94 103 THR A CA 1
ATOM 770 C C . THR A 1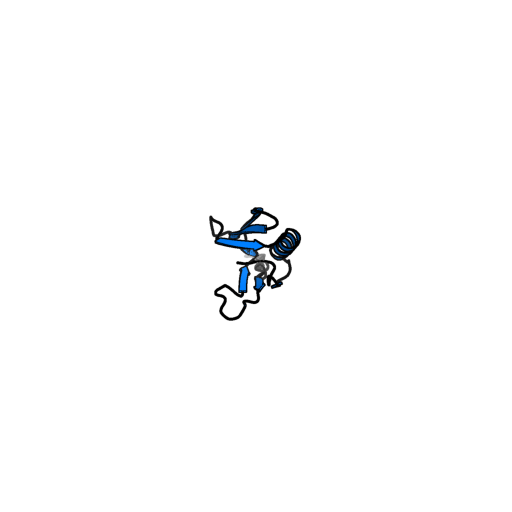 103 ? 8.303 -5.088 -8.518 1.00 93.94 103 THR A C 1
ATOM 772 O O . THR A 1 103 ? 7.704 -4.676 -9.511 1.00 93.94 103 THR A O 1
ATOM 775 N N . GLY A 1 104 ? 9.443 -4.539 -8.085 1.00 90.56 104 GLY A N 1
ATOM 776 C CA . GLY A 1 104 ? 10.115 -3.413 -8.746 1.00 90.56 104 GLY A CA 1
ATOM 777 C C . GLY A 1 104 ? 9.352 -2.083 -8.701 1.00 90.56 104 GLY A C 1
ATOM 778 O O . GLY A 1 104 ? 9.774 -1.126 -9.338 1.00 90.56 104 GLY A O 1
ATOM 779 N N . ARG A 1 105 ? 8.230 -2.013 -7.976 1.00 92.69 105 ARG A N 1
ATOM 780 C CA . ARG A 1 105 ? 7.296 -0.878 -7.964 1.00 92.69 105 ARG A CA 1
ATOM 781 C C . ARG A 1 105 ? 7.083 -0.311 -6.566 1.00 92.69 105 ARG A C 1
ATOM 783 O O . ARG A 1 105 ? 7.082 0.908 -6.396 1.00 92.69 105 ARG A O 1
ATOM 790 N N . CYS A 1 106 ? 6.917 -1.178 -5.570 1.00 92.50 106 CYS A N 1
ATOM 791 C CA . CYS A 1 106 ? 6.826 -0.793 -4.168 1.00 92.50 106 CYS A CA 1
ATOM 792 C C . CYS A 1 106 ? 7.633 -1.743 -3.274 1.00 92.50 106 CYS A C 1
ATOM 794 O O . CYS A 1 106 ? 7.856 -2.895 -3.627 1.00 92.50 106 CYS A O 1
ATOM 796 N N . ARG A 1 107 ? 8.025 -1.249 -2.098 1.00 90.69 107 ARG A N 1
ATOM 797 C CA . ARG A 1 107 ? 8.718 -1.983 -1.027 1.00 90.69 107 ARG A CA 1
ATOM 798 C C . ARG A 1 107 ? 7.992 -1.774 0.302 1.00 90.69 107 ARG A C 1
ATOM 800 O O . ARG A 1 107 ? 7.533 -0.658 0.563 1.00 90.69 107 ARG A O 1
ATOM 807 N N . PHE A 1 108 ? 7.900 -2.823 1.113 1.00 88.62 108 PHE A N 1
ATOM 808 C CA . PHE A 1 108 ? 7.208 -2.856 2.404 1.00 88.62 108 PHE A CA 1
ATOM 809 C C . PHE A 1 108 ? 7.959 -3.722 3.418 1.00 88.62 108 PHE A C 1
ATOM 811 O O . PHE A 1 108 ? 8.684 -4.648 2.982 1.00 88.62 108 PHE A O 1
#